Protein AF-A0A9N9SVF5-F1 (afdb_monomer)

Sequence (79 aa):
MSSNSLLTQASEPPKYANTYRLEPNNHFNSEKVENILKEIMLEALENLSYDPEQCAKQAKWASLMIKSKVKELQFDRVF

InterPro domains:
  IPR005334 Dynein light chain Tctex-1-like [PF03645] (32-77)
  IPR005334 Dynein light chain Tctex-1-like [PTHR21255] (12-77)
  IPR038586 Tctex-1-like superfamily [G3DSA:3.30.1140.40] (30-79)

Solvent-accessible surface area (backbone atoms only — not comparable to full-atom values): 5205 Å² total; per-residue (Å²): 136,84,81,92,72,82,71,82,77,78,68,79,74,66,94,81,64,84,81,75,78,79,70,58,89,39,66,80,55,65,68,66,52,49,51,54,48,50,53,48,49,47,66,61,50,75,82,57,73,99,38,80,71,58,5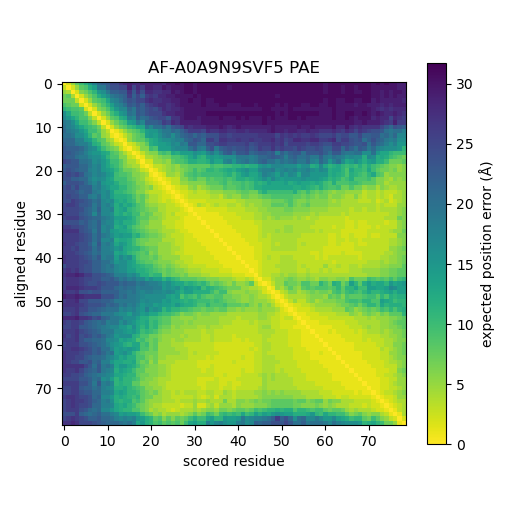1,53,53,45,54,55,50,44,56,52,51,49,54,50,55,58,55,74,65,59,54,44,76,83,120

Organism: Diabrotica balteata (NCBI:txid107213)

Mean predicted aligned error: 11.91 Å

Foldseek 3Di:
DDDPPPPPPPDPDPPDDDPDDLDWPAADDPVVLVVLLVVLVCVLPVPDDDDPVSVVVSVVVSVVSSVVVSVVSVHDDND

Secondary structure (DSSP, 8-state):
----------PPPPTT------S-SS---HHHHHHHHHHHHHHHHHT----HHHHHHHHHHHHHHHHHHHHHTTPPPP-

pLDDT: mean 80.73, std 14.4, range [37.78, 94.44]

Nearest PDB structures (foldseek):
  8bwy-assembly1_N  TM=8.422E-01  e=6.836E-02  Chlamydomonas reinhardtii
  8glv-assembly1_AR  TM=9.102E-01  e=6.794E-01  Chlamydomonas reinhardtii
  5wi4-assembly1_B  TM=8.407E-01  e=7.255E-01  Mus musculus
  5wi4-assembly1_C  TM=8.335E-01  e=8.833E-01  Mus musculus

Radius of gyration: 25.96 Å; Cα contacts (8 Å, |Δi|>4): 29; chains: 1; bounding box: 45×22×85 Å

Structure (mmCIF, N/CA/C/O backbone):
data_AF-A0A9N9SVF5-F1
#
_entry.id   AF-A0A9N9SVF5-F1
#
loop_
_atom_site.group_PDB
_atom_site.id
_atom_site.type_symbol
_atom_site.label_atom_id
_atom_site.label_alt_id
_atom_site.label_comp_id
_atom_site.label_asym_id
_atom_site.label_entity_id
_atom_site.label_seq_id
_atom_site.pdbx_PDB_ins_code
_atom_site.Cartn_x
_atom_site.Cartn_y
_atom_site.Cartn_z
_atom_site.occupancy
_atom_site.B_iso_or_equiv
_atom_site.auth_seq_id
_atom_site.auth_comp_id
_atom_site.auth_asym_id
_atom_site.auth_atom_id
_atom_site.pdbx_PDB_model_num
ATOM 1 N N . MET A 1 1 ? 18.457 8.483 -68.321 1.00 40.09 1 MET A N 1
ATOM 2 C CA . MET A 1 1 ? 17.660 9.118 -67.251 1.00 40.09 1 MET A CA 1
ATOM 3 C C . MET A 1 1 ? 18.133 8.501 -65.950 1.00 40.09 1 MET A C 1
ATOM 5 O O . MET A 1 1 ? 17.963 7.305 -65.768 1.00 40.09 1 MET A O 1
ATOM 9 N N . SER A 1 2 ? 18.915 9.2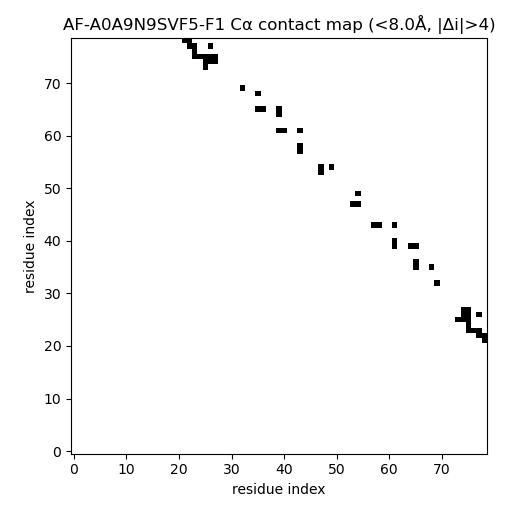83 -65.206 1.00 37.78 2 SER A N 1
ATOM 10 C CA . SER A 1 2 ? 19.877 8.844 -64.191 1.00 37.78 2 SER A CA 1
ATOM 11 C C . SER A 1 2 ? 19.232 8.155 -62.991 1.00 37.78 2 SER A C 1
ATOM 13 O O . SER A 1 2 ? 18.199 8.595 -62.494 1.00 37.78 2 SER A O 1
ATOM 15 N N . SER A 1 3 ? 19.886 7.093 -62.535 1.00 41.38 3 SER A N 1
ATOM 16 C CA . SER A 1 3 ? 19.546 6.275 -61.378 1.00 41.38 3 SER A CA 1
ATOM 17 C C . SER A 1 3 ? 19.481 7.102 -60.087 1.00 41.38 3 SER A C 1
ATOM 19 O O . SER A 1 3 ? 20.442 7.782 -59.730 1.00 41.38 3 SER A O 1
ATOM 21 N N . ASN A 1 4 ? 18.366 7.004 -59.357 1.00 55.78 4 ASN A N 1
ATOM 22 C CA . ASN A 1 4 ? 18.265 7.464 -57.973 1.00 55.78 4 ASN A CA 1
ATOM 23 C C . ASN A 1 4 ? 19.094 6.538 -57.075 1.00 55.78 4 ASN A C 1
ATOM 25 O O . ASN A 1 4 ? 18.617 5.500 -56.626 1.00 55.78 4 ASN A O 1
ATOM 29 N N . SER A 1 5 ? 20.340 6.916 -56.814 1.00 52.22 5 SER A N 1
ATOM 30 C CA . SER A 1 5 ? 21.187 6.286 -55.801 1.00 52.22 5 SER A CA 1
ATOM 31 C C . SER A 1 5 ? 21.885 7.354 -54.963 1.00 52.22 5 SER A C 1
ATOM 33 O O . SER A 1 5 ? 23.110 7.394 -54.873 1.00 52.22 5 SER A O 1
ATOM 35 N N . LEU A 1 6 ? 21.104 8.243 -54.343 1.00 49.66 6 LEU A N 1
ATOM 36 C CA . LEU A 1 6 ? 21.565 8.941 -53.147 1.00 49.66 6 LEU A CA 1
ATOM 37 C C . LEU A 1 6 ? 21.393 7.968 -51.987 1.00 49.66 6 LEU A C 1
ATOM 39 O O . LEU A 1 6 ? 20.347 7.893 -51.351 1.00 49.66 6 LEU A O 1
ATOM 43 N N . LEU A 1 7 ? 22.435 7.159 -51.807 1.00 48.78 7 LEU A N 1
ATOM 44 C CA . LEU A 1 7 ? 22.688 6.389 -50.604 1.00 48.78 7 LEU A CA 1
ATOM 45 C C . LEU A 1 7 ? 22.403 7.284 -49.402 1.00 48.78 7 LEU A C 1
ATOM 47 O O . LEU A 1 7 ? 23.084 8.289 -49.194 1.00 48.78 7 LEU A O 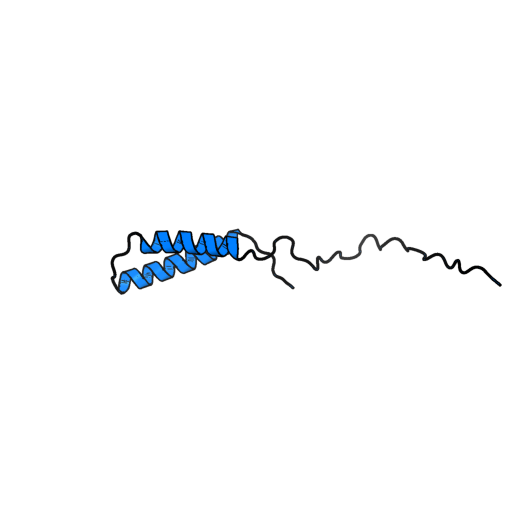1
ATOM 51 N N . THR A 1 8 ? 21.391 6.900 -48.632 1.00 55.97 8 THR A N 1
ATOM 52 C CA . THR A 1 8 ? 21.213 7.275 -47.238 1.00 55.97 8 THR A CA 1
ATOM 53 C C . THR A 1 8 ? 22.551 7.043 -46.546 1.00 55.97 8 THR A C 1
ATOM 55 O O . THR A 1 8 ? 22.878 5.919 -46.170 1.00 55.97 8 THR A O 1
ATOM 58 N N . GLN A 1 9 ? 23.381 8.082 -46.460 1.00 55.06 9 GLN A N 1
ATOM 59 C CA . GLN A 1 9 ? 24.585 8.055 -45.650 1.00 55.06 9 GLN A CA 1
ATOM 60 C C . GLN A 1 9 ? 24.097 7.963 -44.209 1.00 55.06 9 GLN A C 1
ATOM 62 O O . GLN A 1 9 ? 23.768 8.969 -43.587 1.00 55.06 9 GLN A O 1
ATOM 67 N N . ALA A 1 10 ? 23.965 6.735 -43.712 1.00 58.25 10 ALA A N 1
ATOM 68 C CA . ALA A 1 10 ? 23.770 6.469 -42.302 1.00 58.25 10 ALA A CA 1
ATOM 69 C C . ALA A 1 10 ? 25.065 6.910 -41.609 1.00 58.25 10 ALA A C 1
ATOM 71 O O . ALA A 1 10 ? 26.021 6.146 -41.493 1.00 58.25 10 ALA A O 1
ATOM 72 N N . SER A 1 11 ? 25.129 8.192 -41.244 1.00 65.31 11 SER A N 1
ATOM 73 C CA . SER A 1 11 ? 26.155 8.708 -40.350 1.00 65.31 11 SER A CA 1
ATOM 74 C C . SER A 1 11 ? 26.104 7.867 -39.082 1.00 65.31 11 SER A C 1
ATOM 76 O O . SER A 1 11 ? 25.025 7.739 -38.494 1.00 65.31 11 SER A O 1
ATOM 78 N N . GLU A 1 12 ? 27.235 7.281 -38.680 1.00 67.88 12 GLU A N 1
ATOM 79 C CA . GLU A 1 12 ? 27.311 6.554 -37.415 1.00 67.88 12 GLU A CA 1
ATOM 80 C C . GLU A 1 12 ? 26.725 7.434 -36.304 1.00 67.88 12 GLU A C 1
ATOM 82 O O . GLU A 1 12 ? 27.075 8.620 -36.220 1.00 67.88 12 GLU A O 1
ATOM 87 N N . PRO A 1 13 ? 25.796 6.907 -35.485 1.00 67.81 13 PRO A N 1
ATOM 88 C CA . PRO A 1 13 ? 25.210 7.700 -34.424 1.00 67.81 13 PRO A CA 1
ATOM 89 C C . PRO A 1 13 ? 26.342 8.210 -33.520 1.00 67.81 13 PRO A C 1
ATOM 91 O O . PRO A 1 13 ? 27.259 7.445 -33.200 1.00 67.81 13 PRO A O 1
ATOM 94 N N . PRO A 1 14 ? 26.323 9.496 -33.125 1.00 72.75 14 PRO A N 1
ATOM 95 C CA . PRO A 1 14 ? 27.373 10.063 -32.295 1.00 72.75 14 PRO A CA 1
ATOM 96 C C . PRO A 1 14 ? 27.570 9.200 -31.044 1.00 72.75 14 PRO A C 1
ATOM 98 O O . PRO A 1 14 ? 26.633 9.002 -30.272 1.00 72.75 14 PRO A O 1
ATOM 101 N N . LYS A 1 15 ? 28.798 8.694 -30.841 1.00 70.00 15 LYS A N 1
ATOM 102 C CA . LYS A 1 15 ? 29.168 7.747 -29.763 1.00 70.00 15 LYS A CA 1
ATOM 103 C C . LYS A 1 15 ? 28.769 8.191 -28.350 1.00 70.00 15 LYS A C 1
ATOM 105 O O . LYS A 1 15 ? 28.697 7.356 -27.457 1.00 70.00 15 LYS A O 1
ATOM 110 N N . TYR A 1 16 ? 28.528 9.486 -28.156 1.00 78.06 16 TYR A N 1
ATOM 111 C CA . TYR A 1 16 ? 28.211 10.102 -26.868 1.00 78.06 16 TYR A CA 1
ATOM 112 C C . TYR A 1 16 ? 26.871 10.853 -26.874 1.00 78.06 16 TYR A C 1
ATOM 114 O O . TYR A 1 16 ? 26.709 11.830 -26.148 1.00 78.06 16 TYR A O 1
ATOM 122 N N . ALA A 1 17 ? 25.910 10.446 -27.707 1.00 78.25 17 ALA A N 1
ATOM 123 C CA . ALA A 1 17 ? 24.548 10.958 -27.590 1.00 78.25 17 ALA A CA 1
ATOM 124 C C . ALA A 1 17 ? 23.879 10.455 -26.303 1.00 78.25 17 ALA A C 1
ATOM 126 O O . ALA A 1 17 ? 24.018 9.289 -25.930 1.00 78.25 17 ALA A O 1
ATOM 127 N N . ASN A 1 18 ? 23.099 11.319 -25.651 1.00 80.94 18 ASN A N 1
ATOM 128 C CA . ASN A 1 18 ? 22.302 10.922 -24.496 1.00 80.94 18 ASN A CA 1
ATOM 129 C C . ASN A 1 18 ? 21.181 9.976 -24.949 1.00 80.94 18 ASN A C 1
ATOM 131 O O . ASN A 1 18 ? 20.244 10.392 -25.630 1.00 80.94 18 ASN A O 1
ATOM 135 N N . THR A 1 19 ? 21.241 8.712 -24.536 1.00 75.38 19 THR A N 1
ATOM 136 C CA . THR A 1 19 ? 20.147 7.753 -24.721 1.00 75.38 19 THR A CA 1
ATOM 137 C C . THR A 1 19 ? 19.140 7.912 -23.586 1.00 75.38 19 THR A C 1
ATOM 139 O O . THR A 1 19 ? 19.132 7.135 -22.628 1.00 75.38 19 THR A O 1
ATOM 142 N N . TYR A 1 20 ? 18.317 8.960 -23.652 1.00 77.12 20 TYR A N 1
ATOM 143 C CA . TYR A 1 20 ? 17.169 9.079 -22.756 1.00 77.12 20 TYR A CA 1
ATOM 144 C C . TYR A 1 20 ? 16.189 7.945 -23.047 1.00 77.12 20 TYR A C 1
ATOM 146 O O . TYR A 1 20 ? 15.843 7.686 -24.200 1.00 77.12 20 TYR A O 1
ATOM 154 N N . ARG A 1 21 ? 15.743 7.259 -21.996 1.00 72.56 21 ARG A N 1
ATOM 155 C CA . ARG A 1 21 ? 14.670 6.276 -22.121 1.00 72.56 21 ARG A CA 1
ATOM 156 C C . ARG A 1 21 ? 13.338 7.008 -22.100 1.00 72.56 21 ARG A C 1
ATOM 158 O O . ARG A 1 21 ? 13.034 7.683 -21.123 1.00 72.56 21 ARG A O 1
ATOM 165 N N . LEU A 1 22 ? 12.592 6.868 -23.192 1.00 79.12 22 LEU A N 1
ATOM 166 C CA . LEU A 1 22 ? 11.238 7.405 -23.321 1.00 79.12 22 LEU A CA 1
ATOM 167 C C . LEU A 1 22 ? 10.204 6.475 -22.678 1.00 79.12 22 LEU A C 1
ATOM 169 O O . LEU A 1 22 ? 9.218 6.950 -22.134 1.00 79.12 22 LEU A O 1
ATOM 173 N N . GLU A 1 23 ? 10.472 5.165 -22.677 1.00 79.31 23 GLU A N 1
ATOM 174 C CA . GLU A 1 23 ? 9.534 4.162 -22.175 1.00 79.31 23 GLU A CA 1
ATOM 175 C C . GLU A 1 23 ? 9.944 3.598 -20.799 1.00 79.31 23 GLU A C 1
ATOM 177 O O . GLU A 1 23 ? 11.131 3.293 -20.556 1.00 79.31 23 GLU A O 1
ATOM 182 N N . PRO A 1 24 ? 8.972 3.408 -19.888 1.00 81.75 24 PRO A N 1
ATOM 183 C CA . PRO A 1 24 ? 9.205 2.741 -18.619 1.00 81.75 24 PRO A CA 1
ATOM 184 C C . PRO A 1 24 ? 9.483 1.244 -18.836 1.00 81.75 24 PRO A C 1
ATOM 186 O O . PRO A 1 24 ? 8.865 0.584 -19.665 1.00 81.75 24 PRO A O 1
ATOM 189 N N . ASN A 1 25 ? 10.421 0.680 -18.072 1.00 83.25 25 ASN A N 1
ATOM 190 C CA . ASN A 1 25 ? 10.702 -0.761 -18.093 1.00 83.25 25 ASN A CA 1
ATOM 191 C C . ASN A 1 25 ? 9.659 -1.495 -17.254 1.00 83.25 25 ASN A C 1
ATOM 193 O O . ASN A 1 25 ? 9.202 -2.575 -17.619 1.00 83.25 25 ASN A O 1
ATOM 197 N N . ASN A 1 26 ? 9.298 -0.900 -16.118 1.00 86.38 26 ASN A N 1
ATOM 198 C CA . ASN A 1 26 ? 8.343 -1.460 -15.182 1.00 86.38 26 ASN A CA 1
ATOM 199 C C . ASN A 1 26 ? 7.087 -0.593 -15.135 1.00 86.38 26 ASN A C 1
ATOM 201 O O . ASN A 1 26 ? 6.988 0.358 -14.357 1.00 86.38 26 ASN A O 1
ATOM 205 N N . HIS A 1 27 ? 6.137 -0.929 -16.000 1.00 86.56 27 HIS A N 1
ATOM 206 C CA . HIS A 1 27 ? 4.840 -0.273 -16.043 1.00 86.56 27 HIS A CA 1
ATOM 207 C C . HIS A 1 27 ? 4.033 -0.569 -14.780 1.00 86.56 27 HIS A C 1
ATOM 209 O O . HIS A 1 27 ? 4.159 -1.631 -14.166 1.00 86.56 27 HIS A O 1
ATOM 215 N N . PHE A 1 28 ? 3.152 0.363 -14.424 1.00 87.69 28 PHE A N 1
ATOM 216 C CA . PHE A 1 28 ? 2.197 0.144 -13.349 1.00 87.69 28 PHE A CA 1
ATOM 217 C C . PHE A 1 28 ? 1.281 -1.040 -13.682 1.00 87.69 28 PHE A C 1
ATOM 219 O O . PHE A 1 28 ? 0.549 -1.013 -14.670 1.00 87.69 28 PHE A O 1
ATOM 226 N N . ASN A 1 29 ? 1.312 -2.070 -12.839 1.00 89.56 29 ASN A N 1
ATOM 227 C CA . ASN A 1 29 ? 0.452 -3.240 -12.969 1.00 89.56 29 ASN A CA 1
ATOM 228 C C . ASN A 1 29 ? -0.679 -3.159 -11.935 1.00 89.56 29 ASN A C 1
ATOM 230 O O . ASN A 1 29 ? -0.450 -3.369 -10.740 1.00 89.56 29 ASN A O 1
ATOM 234 N N . SER A 1 30 ? -1.894 -2.863 -12.403 1.00 90.38 30 SER A N 1
ATOM 235 C CA . SER A 1 30 ? -3.082 -2.724 -11.557 1.00 90.38 30 SER A CA 1
ATOM 236 C C . SER A 1 30 ? -3.465 -4.022 -10.855 1.00 90.38 30 SER A C 1
ATOM 238 O O . SER A 1 30 ? -3.788 -3.983 -9.674 1.00 90.38 30 SER A O 1
ATOM 240 N N . GLU A 1 31 ? -3.368 -5.165 -11.533 1.00 91.50 31 GLU A N 1
ATOM 241 C CA . GLU A 1 31 ? -3.709 -6.479 -10.976 1.00 91.50 31 GLU A CA 1
ATOM 242 C C . GLU A 1 31 ? -2.800 -6.832 -9.791 1.00 91.50 31 GLU A C 1
ATOM 244 O O . GLU A 1 31 ? -3.264 -7.241 -8.727 1.00 91.50 31 GLU A O 1
ATOM 249 N N . LYS A 1 32 ? -1.492 -6.580 -9.928 1.00 90.19 32 LYS A N 1
ATOM 250 C CA . LYS A 1 32 ? -0.524 -6.814 -8.847 1.00 90.19 32 LYS A CA 1
ATOM 251 C C . LYS A 1 32 ? -0.811 -5.939 -7.626 1.00 90.19 32 L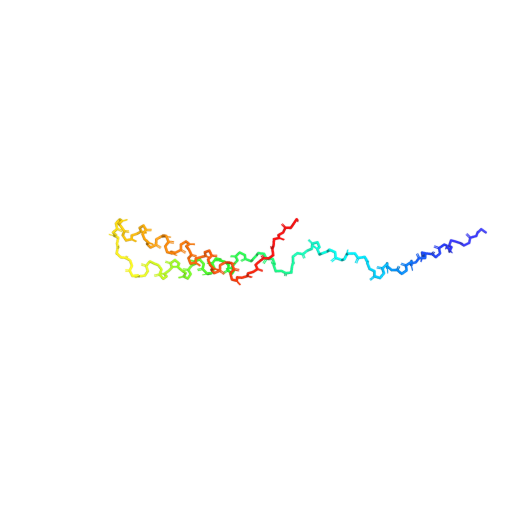YS A C 1
ATOM 253 O O . LYS A 1 32 ? -0.699 -6.403 -6.494 1.00 90.19 32 LYS A O 1
ATOM 258 N N . VAL A 1 33 ? -1.177 -4.678 -7.851 1.00 92.31 33 VAL A N 1
ATOM 259 C CA . VAL A 1 33 ? -1.524 -3.743 -6.773 1.00 92.31 33 VAL A CA 1
ATOM 260 C C . VAL A 1 33 ? -2.862 -4.103 -6.131 1.00 92.31 33 VAL A C 1
ATOM 262 O O . VAL A 1 33 ? -2.988 -4.011 -4.913 1.00 92.31 33 VAL A O 1
ATOM 265 N N . GLU A 1 34 ? -3.839 -4.553 -6.914 1.00 93.88 34 GLU A N 1
ATOM 266 C CA . GLU A 1 34 ? -5.142 -4.990 -6.416 1.00 93.88 34 GLU A CA 1
ATOM 267 C C . GLU A 1 34 ? -5.026 -6.233 -5.526 1.00 93.88 34 GLU A C 1
ATOM 269 O O . GLU A 1 34 ? -5.666 -6.295 -4.477 1.00 93.88 34 GLU A O 1
ATOM 274 N N . ASN A 1 35 ? -4.168 -7.189 -5.885 1.00 93.94 35 ASN A N 1
ATOM 275 C CA . ASN A 1 35 ? -3.918 -8.366 -5.052 1.00 93.94 35 ASN A CA 1
ATOM 276 C C . ASN A 1 35 ? -3.311 -7.979 -3.697 1.00 93.94 35 ASN A C 1
ATOM 278 O O . ASN A 1 35 ? -3.829 -8.383 -2.660 1.00 93.94 35 ASN A O 1
ATOM 282 N N . ILE A 1 36 ? -2.301 -7.103 -3.694 1.00 92.38 36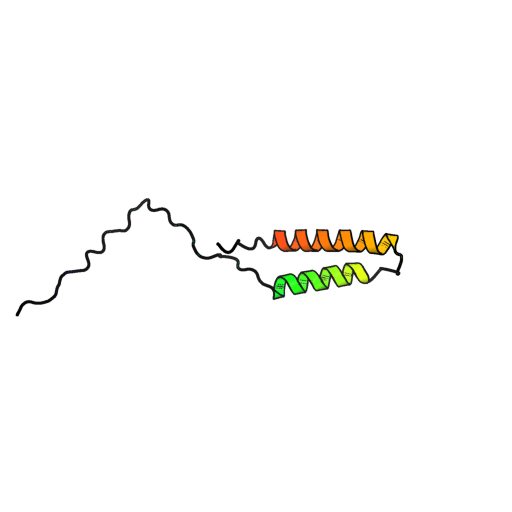 ILE A N 1
ATOM 283 C CA . ILE A 1 36 ? -1.704 -6.566 -2.458 1.00 92.38 36 ILE A CA 1
ATOM 284 C C . ILE A 1 36 ? -2.747 -5.819 -1.620 1.00 92.38 36 ILE A C 1
ATOM 286 O O . ILE A 1 36 ? -2.773 -5.940 -0.396 1.00 92.38 36 ILE A O 1
ATOM 290 N N . LEU A 1 37 ? -3.613 -5.037 -2.270 1.00 92.62 37 LEU A N 1
ATOM 291 C CA . LEU A 1 37 ? -4.690 -4.321 -1.596 1.00 92.62 37 LEU A CA 1
ATOM 292 C C . LEU A 1 37 ? -5.631 -5.298 -0.884 1.00 92.62 37 LEU A C 1
ATOM 294 O O . LEU A 1 37 ? -5.940 -5.090 0.287 1.00 92.62 37 LEU A O 1
ATOM 298 N N . LYS A 1 38 ? -6.073 -6.353 -1.577 1.00 94.00 38 LYS A N 1
ATOM 299 C CA . LYS A 1 38 ? -6.970 -7.376 -1.024 1.00 94.00 38 LYS A CA 1
ATOM 300 C C . LYS A 1 38 ? -6.329 -8.113 0.144 1.00 94.00 38 LYS A C 1
ATOM 302 O O . LYS A 1 38 ? -6.977 -8.246 1.173 1.00 94.00 38 LYS A O 1
ATOM 307 N N . GLU A 1 39 ? -5.074 -8.534 0.010 1.00 93.38 39 GLU A N 1
ATOM 308 C CA . GLU A 1 39 ? -4.335 -9.221 1.077 1.00 93.38 39 GLU A CA 1
ATOM 309 C C . GLU A 1 39 ? -4.258 -8.368 2.349 1.00 93.38 39 GLU A C 1
ATOM 311 O O . GLU A 1 39 ? -4.664 -8.819 3.417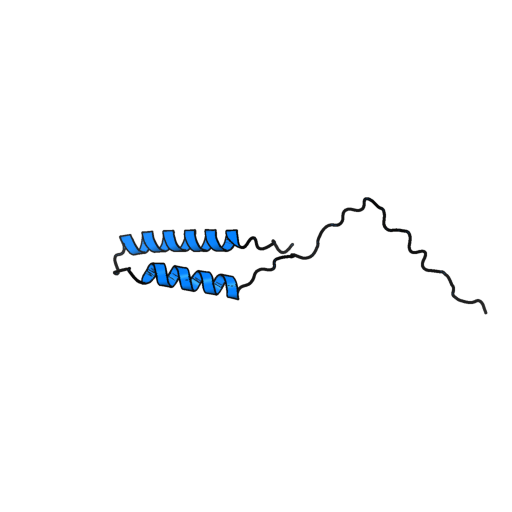 1.00 93.38 39 GLU A O 1
ATOM 316 N N . ILE A 1 40 ? -3.835 -7.106 2.228 1.00 92.12 40 ILE A N 1
ATOM 317 C CA . ILE A 1 40 ? -3.703 -6.204 3.383 1.00 92.12 40 ILE A CA 1
ATOM 318 C C . ILE A 1 40 ? -5.071 -5.865 3.981 1.00 92.12 40 ILE A C 1
ATOM 320 O O . ILE A 1 40 ? -5.198 -5.735 5.195 1.00 92.12 40 ILE A O 1
ATOM 324 N N . MET A 1 41 ? -6.103 -5.696 3.150 1.00 90.50 41 MET A N 1
ATOM 325 C CA . MET A 1 41 ? -7.459 -5.431 3.636 1.00 90.50 41 MET A CA 1
ATOM 326 C C . MET A 1 41 ? -8.033 -6.626 4.394 1.00 90.50 41 MET A C 1
ATOM 328 O O . MET A 1 41 ? -8.636 -6.429 5.446 1.00 90.50 41 MET A O 1
ATOM 332 N N . LEU A 1 42 ? -7.835 -7.847 3.890 1.00 91.75 42 LEU A N 1
ATOM 333 C CA . LEU A 1 42 ? -8.251 -9.065 4.580 1.00 91.75 42 LEU A CA 1
ATOM 334 C C . LEU A 1 42 ? -7.534 -9.189 5.926 1.00 91.75 42 LEU A C 1
ATOM 336 O O . LEU A 1 42 ? -8.208 -9.316 6.940 1.00 91.75 42 LEU A O 1
ATOM 340 N N . GLU A 1 43 ? -6.210 -9.023 5.959 1.00 90.38 43 GLU A N 1
ATOM 341 C CA . GLU A 1 43 ? -5.421 -9.041 7.199 1.00 90.38 43 GLU A CA 1
ATOM 342 C C . GLU A 1 43 ? -5.879 -7.959 8.193 1.00 90.38 43 GLU A C 1
ATOM 344 O O . GLU A 1 43 ? -6.024 -8.206 9.392 1.00 90.38 43 GLU A O 1
ATOM 349 N N . ALA A 1 44 ? -6.161 -6.751 7.696 1.00 86.62 44 ALA A N 1
ATOM 350 C CA . ALA A 1 44 ? -6.607 -5.639 8.524 1.00 86.62 44 ALA A CA 1
ATOM 351 C C . ALA A 1 44 ? -7.991 -5.880 9.150 1.00 86.62 44 ALA A C 1
ATOM 353 O O . ALA A 1 44 ? -8.249 -5.375 10.246 1.00 86.62 44 ALA A O 1
ATOM 354 N N . LEU A 1 45 ? -8.876 -6.609 8.464 1.00 86.62 45 LEU A N 1
ATOM 355 C CA . LEU A 1 45 ? -10.269 -6.827 8.864 1.00 86.62 45 LEU A CA 1
ATOM 356 C C . LEU A 1 45 ? -10.495 -8.155 9.600 1.00 86.62 45 LEU A C 1
ATOM 358 O O . LEU A 1 45 ? -11.432 -8.235 10.388 1.00 86.62 45 LEU A O 1
ATOM 362 N N . GLU A 1 46 ? -9.657 -9.173 9.387 1.00 84.69 46 GLU A N 1
ATOM 363 C CA . GLU A 1 46 ? -9.857 -10.540 9.898 1.00 84.69 46 GLU A CA 1
ATOM 364 C C . GLU A 1 46 ? -9.980 -10.607 11.429 1.00 84.69 46 GLU A C 1
ATOM 366 O O . GLU A 1 46 ? -10.765 -11.393 11.952 1.00 84.69 46 GLU A O 1
ATOM 371 N N . ASN A 1 47 ? -9.269 -9.739 12.154 1.00 75.31 47 ASN A N 1
ATOM 372 C CA . ASN A 1 47 ? -9.262 -9.718 13.622 1.00 75.31 47 ASN A CA 1
ATOM 373 C C . ASN A 1 47 ? -9.910 -8.460 14.223 1.00 75.31 47 ASN A C 1
ATOM 375 O O . ASN A 1 47 ? -9.752 -8.190 15.417 1.00 75.31 47 ASN A O 1
ATOM 379 N N . LEU A 1 48 ? -10.606 -7.655 13.414 1.00 78.62 48 LEU A N 1
ATOM 380 C CA . LEU A 1 48 ? -11.132 -6.366 13.852 1.00 78.62 48 LEU A CA 1
ATOM 381 C C . LEU A 1 48 ? -12.579 -6.496 14.347 1.00 78.62 48 LEU A C 1
ATOM 383 O O . LEU A 1 48 ? -13.499 -6.755 13.576 1.00 78.62 48 LEU A O 1
ATOM 387 N N . SER A 1 49 ? -12.789 -6.236 15.637 1.00 81.06 49 SER A N 1
ATOM 388 C CA . SER A 1 49 ? -14.115 -5.902 16.163 1.00 81.06 49 SER A CA 1
ATOM 389 C C . SER A 1 49 ? -14.376 -4.410 15.954 1.00 81.06 49 SER A C 1
ATOM 391 O O . SER A 1 49 ? -13.456 -3.600 16.074 1.00 81.06 49 SER A O 1
ATOM 393 N N . TYR A 1 50 ? -15.614 -4.032 15.637 1.00 82.06 50 TYR A N 1
ATOM 394 C CA . TYR A 1 50 ? -15.946 -2.634 15.373 1.00 82.06 50 TYR A CA 1
ATOM 395 C C . TYR A 1 50 ? -15.800 -1.788 16.645 1.00 82.06 50 TYR A C 1
ATOM 397 O O . TYR A 1 50 ? -16.636 -1.840 17.545 1.00 82.06 50 TYR A O 1
ATOM 405 N N . ASP A 1 51 ? -14.745 -0.979 16.682 1.00 87.31 51 ASP A N 1
ATOM 406 C CA . ASP A 1 51 ? -14.490 0.029 17.706 1.00 87.31 51 ASP A CA 1
ATOM 407 C C . ASP A 1 51 ? -13.971 1.308 17.022 1.00 87.31 51 ASP A C 1
ATOM 409 O O . ASP A 1 51 ? -12.985 1.243 16.281 1.00 87.31 51 ASP A O 1
ATOM 413 N N . PRO A 1 52 ? -14.614 2.475 17.211 1.00 84.56 52 PRO A N 1
ATOM 414 C CA . PRO A 1 52 ? -14.276 3.700 16.487 1.00 84.56 52 PRO A CA 1
ATOM 415 C C . PRO A 1 52 ? -12.807 4.131 16.620 1.00 84.56 52 PRO A C 1
ATOM 417 O O . PRO A 1 52 ? -12.241 4.660 15.660 1.00 84.56 52 PRO A O 1
ATOM 420 N N . GLU A 1 53 ? -12.154 3.877 17.758 1.00 85.75 53 GLU A N 1
ATOM 421 C CA . GLU A 1 53 ? -10.735 4.207 17.928 1.00 85.75 53 GLU A CA 1
ATOM 422 C C . GLU A 1 53 ? -9.802 3.198 17.246 1.00 85.75 53 GLU A C 1
ATOM 424 O O . GLU A 1 53 ? -8.809 3.588 16.618 1.00 85.75 53 GLU A O 1
ATOM 429 N N . GLN A 1 54 ? -10.102 1.902 17.349 1.00 85.31 54 GLN A N 1
ATOM 430 C CA . GLN A 1 54 ? -9.318 0.848 16.700 1.00 85.31 54 GLN A CA 1
ATOM 431 C C . GLN A 1 54 ? -9.455 0.883 15.178 1.00 85.31 54 GLN A C 1
ATOM 433 O O . GLN A 1 54 ? -8.442 0.786 14.486 1.00 85.31 54 GLN A O 1
ATOM 438 N N . CYS A 1 55 ? -10.654 1.125 14.645 1.00 87.62 55 CYS A N 1
ATOM 439 C CA . CYS A 1 55 ? -10.898 1.254 13.207 1.00 87.62 55 CYS A CA 1
ATOM 440 C C . CYS A 1 55 ? -10.036 2.361 12.580 1.00 87.62 55 CYS A C 1
ATOM 442 O O . CYS A 1 55 ? -9.436 2.162 11.524 1.00 87.62 55 CYS A O 1
ATOM 444 N N . ALA A 1 56 ? -9.910 3.514 13.247 1.00 88.69 56 ALA A N 1
ATOM 445 C CA . ALA A 1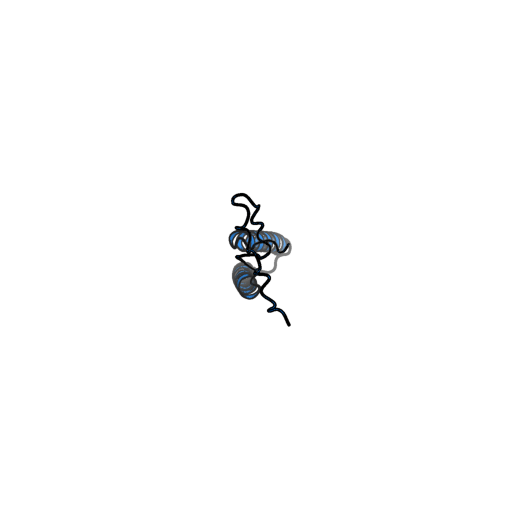 56 ? -9.079 4.616 12.762 1.00 88.69 56 ALA A CA 1
ATOM 446 C C . ALA A 1 56 ? -7.583 4.254 12.741 1.00 88.69 56 ALA A C 1
ATOM 448 O O . ALA A 1 56 ? -6.875 4.552 11.772 1.00 88.69 56 ALA A O 1
ATOM 449 N N . LYS A 1 57 ? -7.091 3.581 13.791 1.00 88.88 57 LYS A N 1
ATOM 450 C CA . LYS A 1 57 ? -5.700 3.101 13.864 1.00 88.88 57 LYS A CA 1
ATOM 451 C C . LYS A 1 57 ? -5.420 2.055 12.786 1.00 88.88 57 LYS A C 1
ATOM 453 O O . LYS A 1 57 ? -4.401 2.154 12.101 1.00 88.88 57 LYS A O 1
ATOM 458 N N . GLN A 1 58 ? -6.345 1.123 12.589 1.00 89.12 58 GLN A N 1
ATOM 459 C CA . GLN A 1 58 ? -6.217 0.045 11.617 1.00 89.12 58 GLN A CA 1
ATOM 460 C C . GLN A 1 58 ? -6.255 0.564 10.176 1.00 89.12 58 GLN A C 1
ATOM 462 O O . GLN A 1 58 ? -5.409 0.193 9.367 1.00 89.12 58 GLN A O 1
ATOM 467 N N . ALA A 1 59 ? -7.143 1.512 9.862 1.00 89.69 59 ALA A N 1
ATOM 468 C CA . ALA A 1 59 ? -7.180 2.163 8.552 1.00 89.69 59 ALA A CA 1
ATOM 469 C C . ALA A 1 59 ? -5.882 2.937 8.252 1.00 89.69 59 ALA A C 1
ATOM 471 O O . ALA A 1 59 ? -5.344 2.889 7.138 1.00 89.69 59 ALA A O 1
ATOM 472 N N . LYS A 1 60 ? -5.324 3.623 9.260 1.00 92.06 60 LYS A N 1
ATOM 473 C CA . LYS A 1 60 ? -4.024 4.293 9.135 1.00 92.06 60 LYS A CA 1
ATOM 474 C C . LYS A 1 60 ? -2.903 3.286 8.875 1.00 92.06 60 LYS A C 1
ATOM 476 O O . LYS A 1 60 ? -2.067 3.527 8.008 1.00 92.06 60 LYS A O 1
ATOM 481 N N . TRP A 1 61 ? -2.885 2.170 9.596 1.00 92.31 61 TRP A N 1
ATOM 482 C CA . TRP A 1 61 ? -1.897 1.113 9.390 1.00 92.31 61 TRP A CA 1
ATOM 483 C C . TRP A 1 61 ? -2.006 0.497 7.989 1.00 92.31 61 TRP A C 1
ATOM 485 O O . TRP A 1 61 ? -1.014 0.464 7.261 1.00 92.31 61 TRP A O 1
ATOM 495 N N . ALA A 1 62 ? -3.215 0.126 7.564 1.00 92.12 62 ALA A N 1
ATOM 496 C CA . ALA A 1 62 ? -3.450 -0.494 6.266 1.00 92.12 62 ALA A CA 1
ATOM 497 C C . ALA A 1 62 ? -3.029 0.427 5.109 1.00 92.12 62 ALA A C 1
ATOM 499 O O . ALA A 1 62 ? -2.306 0.006 4.207 1.00 92.12 62 ALA A O 1
ATOM 500 N N . SER A 1 63 ? -3.387 1.716 5.161 1.00 93.19 63 SER A N 1
ATOM 501 C CA . SER A 1 63 ? -2.984 2.689 4.131 1.00 93.19 63 SER A CA 1
ATOM 502 C C . SER A 1 63 ? -1.463 2.884 4.045 1.00 93.19 63 SER A C 1
ATOM 504 O O . SER A 1 63 ? -0.916 3.013 2.945 1.00 93.19 63 SER A O 1
ATOM 506 N N . LEU A 1 64 ? -0.757 2.863 5.180 1.00 94.44 64 LEU A N 1
ATOM 507 C CA . LEU A 1 64 ? 0.706 2.918 5.215 1.00 94.44 64 LEU A CA 1
ATOM 508 C C . LEU A 1 64 ? 1.339 1.651 4.635 1.00 94.44 64 LEU A C 1
ATOM 510 O O . LEU A 1 64 ? 2.278 1.757 3.843 1.00 94.44 64 LEU A O 1
ATOM 514 N N . MET A 1 65 ? 0.806 0.479 4.975 1.00 93.38 65 MET A N 1
ATOM 515 C CA . MET A 1 65 ? 1.288 -0.804 4.465 1.00 93.38 65 MET A CA 1
ATOM 516 C C . MET A 1 65 ? 1.108 -0.923 2.955 1.00 93.38 65 MET A C 1
ATOM 518 O O . MET A 1 65 ? 2.074 -1.225 2.253 1.00 93.38 65 MET A O 1
ATOM 522 N N . ILE A 1 66 ? -0.076 -0.583 2.434 1.00 93.25 66 ILE A N 1
ATOM 523 C CA . ILE A 1 66 ? -0.350 -0.573 0.989 1.00 93.25 66 ILE A CA 1
ATOM 524 C C . ILE A 1 66 ? 0.644 0.348 0.283 1.00 93.25 66 ILE A C 1
ATOM 526 O O . ILE A 1 66 ? 1.289 -0.044 -0.688 1.00 93.25 66 ILE A O 1
ATOM 530 N N . LYS A 1 67 ? 0.836 1.564 0.805 1.00 92.62 67 LYS A N 1
ATOM 531 C CA . LYS A 1 67 ? 1.786 2.524 0.237 1.00 92.62 67 LYS A CA 1
ATOM 532 C C . LYS A 1 67 ? 3.222 1.995 0.241 1.00 92.62 67 LYS A C 1
ATOM 534 O O . LYS A 1 67 ? 3.942 2.243 -0.723 1.00 92.62 67 LYS A O 1
ATOM 539 N N . SER A 1 68 ? 3.653 1.309 1.301 1.00 94.31 68 SER A N 1
ATOM 540 C CA . SER A 1 68 ? 4.995 0.714 1.368 1.00 94.31 68 SER A CA 1
ATOM 541 C C . SER A 1 68 ? 5.160 -0.380 0.319 1.00 94.31 68 SER A C 1
ATOM 543 O O . SER A 1 68 ? 6.078 -0.313 -0.495 1.00 94.31 68 SER A O 1
ATOM 545 N N . LYS A 1 69 ? 4.211 -1.320 0.257 1.00 91.75 69 LYS A N 1
ATOM 546 C CA . LYS A 1 69 ? 4.240 -2.433 -0.696 1.00 91.75 69 LYS A CA 1
ATOM 547 C C . LYS A 1 69 ? 4.208 -1.967 -2.145 1.00 91.75 69 LYS A C 1
ATOM 549 O O . LYS A 1 69 ? 4.987 -2.450 -2.956 1.00 91.75 69 LYS A O 1
ATOM 554 N N . VAL A 1 70 ? 3.389 -0.968 -2.474 1.00 90.69 70 VAL A N 1
ATOM 555 C CA . VAL A 1 70 ? 3.355 -0.393 -3.829 1.00 90.69 70 VAL A CA 1
ATOM 556 C C . VAL A 1 70 ? 4.678 0.292 -4.185 1.00 90.69 70 VAL A C 1
ATOM 558 O O . VAL A 1 70 ? 5.120 0.212 -5.328 1.00 90.69 70 VAL A O 1
ATOM 561 N N . LYS A 1 71 ? 5.353 0.933 -3.224 1.00 89.00 71 LYS A N 1
ATOM 562 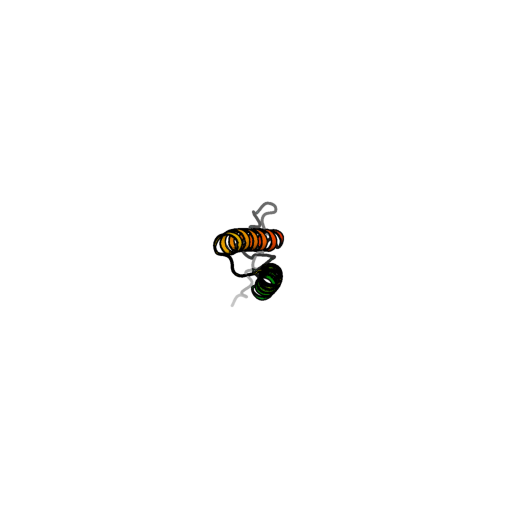C CA . LYS A 1 71 ? 6.682 1.521 -3.454 1.00 89.00 71 LYS A CA 1
ATOM 563 C C . LYS A 1 71 ? 7.774 0.469 -3.648 1.00 89.00 71 LYS A C 1
ATOM 565 O O . LYS A 1 71 ? 8.665 0.687 -4.464 1.00 89.00 71 LYS A O 1
ATOM 570 N N . GLU A 1 72 ? 7.701 -0.655 -2.937 1.00 91.69 72 GLU A N 1
ATOM 571 C CA . GLU A 1 72 ? 8.621 -1.794 -3.098 1.00 91.69 72 GLU A CA 1
ATOM 572 C C . GLU A 1 72 ? 8.559 -2.399 -4.508 1.00 91.69 72 GLU A C 1
ATOM 574 O O . GLU A 1 72 ? 9.550 -2.949 -4.979 1.00 91.69 72 GLU A O 1
ATOM 579 N N . LEU A 1 73 ? 7.436 -2.243 -5.217 1.00 88.00 73 LEU A N 1
ATOM 580 C CA . LEU A 1 73 ? 7.297 -2.691 -6.605 1.00 88.00 73 LEU A CA 1
ATOM 581 C C . LEU A 1 73 ? 8.085 -1.853 -7.614 1.00 88.00 73 LEU A C 1
ATOM 583 O O . LEU A 1 73 ? 8.199 -2.288 -8.756 1.00 88.00 73 LEU A O 1
ATOM 587 N N . GLN A 1 74 ? 8.616 -0.690 -7.209 1.00 87.81 74 GLN A N 1
ATOM 588 C CA . GLN A 1 74 ? 9.485 0.167 -8.024 1.00 87.81 74 GLN A CA 1
ATOM 589 C C . GLN A 1 74 ? 8.940 0.404 -9.439 1.00 87.81 74 GLN A C 1
ATOM 591 O O . GLN A 1 74 ? 9.642 0.217 -10.433 1.00 87.81 74 GLN A O 1
ATOM 596 N N . PHE A 1 75 ? 7.662 0.774 -9.537 1.00 87.44 75 PHE A N 1
ATOM 597 C CA . PHE A 1 75 ? 7.084 1.178 -10.814 1.00 87.44 75 PHE A CA 1
ATOM 598 C C . PHE A 1 75 ? 7.771 2.440 -11.328 1.00 87.44 75 PHE A C 1
ATOM 600 O O . PHE A 1 75 ? 7.987 3.400 -10.578 1.00 87.44 75 PHE A O 1
ATOM 607 N N . ASP A 1 76 ? 8.093 2.435 -12.614 1.00 85.31 76 ASP A N 1
ATOM 608 C CA . ASP A 1 76 ? 8.662 3.593 -13.277 1.00 85.31 76 ASP A CA 1
ATOM 609 C C . ASP A 1 76 ? 7.579 4.669 -13.429 1.00 85.31 76 ASP A C 1
ATOM 611 O O . ASP A 1 76 ? 6.400 4.382 -13.661 1.00 85.31 76 ASP A O 1
ATOM 615 N N . ARG A 1 77 ? 7.974 5.938 -13.294 1.00 77.50 77 ARG A N 1
ATOM 616 C CA . ARG A 1 77 ? 7.082 7.046 -13.644 1.00 77.50 77 ARG A CA 1
ATOM 617 C C . ARG A 1 77 ? 6.961 7.104 -15.160 1.00 77.50 77 ARG A C 1
ATOM 619 O O . ARG A 1 77 ? 7.975 7.166 -15.848 1.00 77.50 77 ARG A O 1
ATOM 626 N N . VAL A 1 78 ? 5.726 7.101 -15.647 1.00 67.06 78 VAL A N 1
ATOM 627 C CA . VAL A 1 78 ? 5.435 7.450 -17.038 1.00 67.06 78 VAL A CA 1
ATOM 628 C C . VAL A 1 78 ? 5.723 8.949 -17.186 1.00 67.06 78 VAL A C 1
ATOM 630 O O . VAL A 1 78 ? 5.228 9.736 -16.372 1.00 67.06 78 VAL A O 1
ATOM 633 N N . PHE A 1 79 ? 6.587 9.311 -18.135 1.00 57.66 79 PHE A N 1
ATOM 634 C CA . PHE A 1 79 ? 6.931 10.697 -18.471 1.00 57.66 79 PHE A CA 1
ATOM 635 C C . PHE A 1 79 ? 6.079 11.211 -19.628 1.00 57.66 79 PHE A C 1
ATOM 637 O O . PHE A 1 79 ? 5.682 10.382 -20.475 1.00 57.66 79 PHE A O 1
#

=== Feature glossary ===
A reading guide for the features in this record.

Start from the sequence.

  · This is the polypeptide sequence — one letter per residue, N-terminus first. Le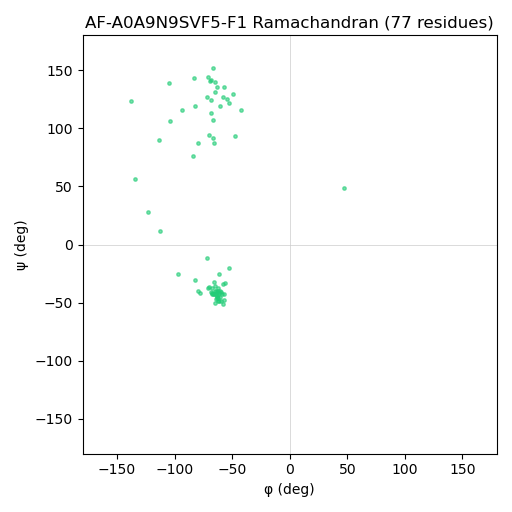ngth ranges from a few dozen residues for small domains to over a thousand for large multi-domain proteins.

Fold it, and you get atomic coordinates and the backbone conformation that goes with them.

  · Structure coordinates are given as an mmCIF _atom_site loop: one row per atom with element, residue name, chain id, sequence number, and x/y/z position in Å. Only the four main-chain atoms per residue are included here; side chains are omitted to keep the record compact.

  · Backbone dihedral angles. Every residue except chain termini has a φ (preceding-C → N → Cα → C) and a ψ (N → Cα → C → next-N). They are reported in degrees following the IUPAC sign convention. Secondary structure is essentially a statement about which (φ, ψ) basin each residue occupies.

  · The SS8 string is DSSP's per-residue secondary-structure call. α-helix (H) means an i→i+4 H-bond ladder; β-strand (E) means the residue participates in a β-sheet; 3₁₀ (G) and π (I) are tighter and wider helices; T/S are turns/bends; '-' is loop.

  · SS3 is a coarse helix/strand/coil call (letters a/b/c) made by the P-SEA algorithm from inter-Cα distances and dihedrals. It is less detailed than DSSP but needs only Cα positions.

Summarize the fold with a handful of shape descriptors and a per-residue structural alphabet.

  · Radius of gyration (Rg) is the root-mean-square distance of Cα atoms from their centroid — a single number for overall size and compactness. A globular domain of N residues has Rg ≈ 2.2·N^0.38 Å; an extended or disordered chain has a much larger Rg. The Cα contact count is the number of residue pairs whose Cα atoms are within 8 Å and are more than four positions apart in sequence — a standard proxy for tertiary packing density. The bounding box is the smallest axis-aligned box enclosing all Cα atoms.

  · The Foldseek 3Di string encodes local tertiary geometry as a 20-letter alphabet — one character per residue — derived from the relative positions of nearby Cα atoms. Unlike the amino-acid sequence, 3Di is a direct function of the 3D structure, so two proteins with the same fold have similar 3Di strings even at low sequence identity.

  · Solvent-accessible surface area (SASA) is the area in Å² traced out by the centre of a 1.4 Å probe sphere (a water molecule) rolled over the protein's van der Waals surface (Shrake–Rupley / Lee–Richards construction). Buried residues have near-zero SASA; fully exposed residues can exceed 200 Å². The total SASA scales roughly with the number of surface residues.

Ask how reliable the model is.

  · pLDDT (predicted Local Distance Difference Test) is AlphaFold's per-residue confidence score, ranging from 0 to 100. Values above 90 indicate high confidence (typically well-packed cores); 70–90 is confident; 50–70 low confidence; below 50 usually means the region is disordered or the prediction is unreliable there. AlphaFold stores pLDDT in the mmCIF B-factor column.

  · B-factor (Debye–Waller factor) reflects atomic displacement in the crystal lattice. It is an experimental observable (units Å²), not a prediction; low values mean the atom is pinned down, high values mean it moves or is heterogeneous across the crystal.

  · Predicted Aligned Error (PAE) is an AlphaFold confidence matrix: entry (i, j) is the expected error in the position of residue j, in ångströms, when the prediction is superimposed on the true structure at residue i. Low PAE within a block of residues means that block is internally rigid and well-predicted; high PAE between two blocks means their relative placement is uncertain even if each block individually is confident.

Place it in context: what it resembles, what it is annotated as, and how it looks.

  · Nearest PDB neighbors are the top structural matches found by Foldseek when searching this structure against the entire Protein Data Bank. Each hit reports a TM-score (0 to 1; >0.5 almost always implies the same fold) and an E-value. These are *structural* homologs — they may share no detectable sequence similarity.

  · Functional annotations link the protein to curated databases. InterPro entries identify conserved domains and families by matching the sequence against member-database signatures (Pfam, PROSITE, CDD, …). Gene Ontology (GO) terms describe molecular function, biological process, and cellular component in a controlled vocabulary. CATH places the structure in a hierarchical fold classification (Class/Architecture/Topology/Homologous-superfamily). The organism is the source species.

  · Three diagnostic plots accompany the record. The Cα contact map visualizes the tertiary structure as a 2D adjacency matrix (8 Å cutoff, sequence-local contacts suppressed). The Ramachandran plot shows the distribution of backbone (φ, ψ) torsions, with points in the α and β basins reflecting secondary structure content. The PAE plot shows AlphaFold's inter-residue confidence as a color matrix.

  · Six rendered views show the 3D structure from the faces of a cube — i.e. along ±x, ±y, ±z. Rendering representation is drawn randomly per protein from cartoon (secondary-structure ribbons), sticks (backbone bonds), or molecular surface; coloring is either N→C rainbow (blue at the N-terminus through red at the C-terminus) or one color per chain.